Protein AF-A0AAV4H9X8-F1 (afdb_monomer_lite)

Foldseek 3Di:
DAWAWDKDQDAQVVVVVVLVCLCQDVVNCVVFLVSVVSVVCVVVVHADAFDFDFPDWDDADDPPPDPDGVRLVVSLVCPVVDPPYSHDPCSNVDDRPSVVVVDDDDDPDDDDDDDDDDDDDDDDDHDYPDDDPPDDDDPDGTMGTTTD

Structure (mmCIF, N/CA/C/O backbone):
data_AF-A0AAV4H9X8-F1
#
_entry.id   AF-A0AAV4H9X8-F1
#
loop_
_atom_site.group_PDB
_atom_site.id
_atom_site.type_symbol
_atom_site.label_atom_id
_atom_site.label_alt_id
_atom_site.label_comp_id
_atom_site.label_asym_id
_atom_site.label_entity_id
_atom_site.label_seq_id
_atom_site.pdbx_PDB_ins_code
_atom_site.Cartn_x
_atom_site.Cartn_y
_atom_site.Cartn_z
_atom_site.occupancy
_atom_site.B_iso_or_equiv
_atom_site.auth_seq_id
_atom_site.auth_comp_id
_atom_site.auth_asym_id
_atom_site.auth_atom_id
_atom_site.pdbx_PDB_model_num
ATOM 1 N N . MET A 1 1 ? 3.109 -0.693 18.576 1.00 66.62 1 MET A N 1
ATOM 2 C CA . MET A 1 1 ? 2.887 0.143 17.383 1.00 66.62 1 MET A CA 1
ATOM 3 C C . MET A 1 1 ? 2.746 -0.819 16.233 1.00 66.62 1 MET A C 1
ATOM 5 O O . MET A 1 1 ? 3.660 -1.609 16.026 1.00 66.62 1 MET A O 1
ATOM 9 N N . ASP A 1 2 ? 1.575 -0.838 15.610 1.00 83.06 2 ASP A N 1
ATOM 10 C CA . ASP A 1 2 ? 1.295 -1.717 14.479 1.00 83.06 2 ASP A CA 1
ATOM 11 C C . ASP A 1 2 ? 1.738 -1.004 13.198 1.00 83.06 2 ASP A C 1
ATOM 13 O O . ASP A 1 2 ? 1.592 0.204 13.086 1.00 83.06 2 ASP A O 1
ATOM 17 N N . THR A 1 3 ? 2.334 -1.716 12.243 1.00 90.00 3 THR A N 1
ATOM 18 C CA . THR A 1 3 ? 2.813 -1.105 10.992 1.00 90.00 3 THR A CA 1
ATOM 19 C C . THR A 1 3 ? 2.237 -1.828 9.785 1.00 90.00 3 THR A C 1
ATOM 21 O O . THR A 1 3 ? 2.282 -3.054 9.708 1.00 90.00 3 THR A O 1
ATOM 24 N N . TYR A 1 4 ? 1.745 -1.089 8.795 1.00 93.12 4 TYR A N 1
ATOM 25 C CA . TYR A 1 4 ? 1.336 -1.649 7.509 1.00 93.12 4 TYR A CA 1
ATOM 26 C C . TYR A 1 4 ? 2.287 -1.222 6.395 1.00 93.12 4 TYR A C 1
ATOM 28 O O . TYR A 1 4 ? 2.505 -0.038 6.181 1.00 93.12 4 TYR A O 1
ATOM 36 N N . ILE A 1 5 ? 2.793 -2.190 5.640 1.00 91.94 5 ILE A N 1
ATOM 37 C CA . ILE A 1 5 ? 3.694 -2.00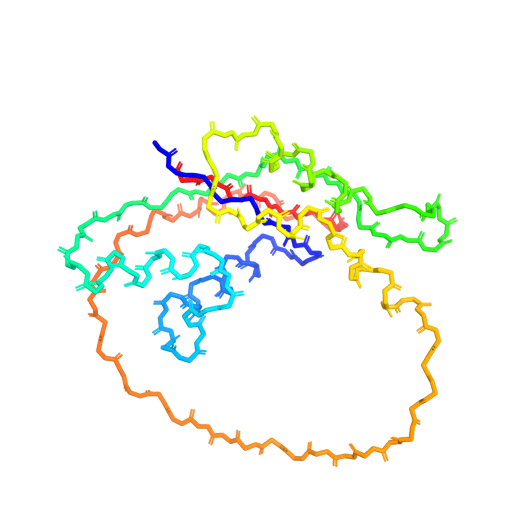1 4.509 1.00 91.94 5 ILE A CA 1
ATOM 38 C C . ILE A 1 5 ? 2.922 -2.370 3.239 1.00 91.94 5 ILE A C 1
ATOM 40 O O . ILE A 1 5 ? 2.582 -3.526 3.031 1.00 91.94 5 ILE A O 1
ATOM 44 N N . GLY A 1 6 ? 2.622 -1.412 2.370 1.00 90.56 6 GLY A N 1
ATOM 45 C CA . GLY A 1 6 ? 2.045 -1.691 1.056 1.00 90.56 6 GLY A CA 1
ATOM 46 C C . GLY A 1 6 ? 2.714 -0.883 -0.038 1.00 90.56 6 GLY A C 1
ATOM 47 O O . GLY A 1 6 ? 3.045 0.275 0.179 1.00 90.56 6 GLY A O 1
ATOM 48 N N . ILE A 1 7 ? 2.869 -1.476 -1.217 1.00 92.00 7 ILE A N 1
ATOM 49 C CA . ILE A 1 7 ? 3.427 -0.807 -2.400 1.00 92.00 7 ILE A CA 1
ATOM 50 C C . ILE A 1 7 ? 2.377 -0.162 -3.298 1.00 92.00 7 ILE A C 1
ATOM 52 O O . ILE A 1 7 ? 1.179 -0.446 -3.254 1.00 92.00 7 ILE A O 1
ATOM 56 N N . THR A 1 8 ? 2.869 0.678 -4.200 1.00 90.31 8 THR A N 1
ATOM 57 C CA . THR A 1 8 ? 2.103 1.222 -5.317 1.00 90.31 8 THR A CA 1
ATOM 58 C C . THR A 1 8 ? 3.011 1.369 -6.537 1.00 90.31 8 THR A C 1
ATOM 60 O O . THR A 1 8 ? 4.191 1.649 -6.390 1.00 90.31 8 THR A O 1
ATOM 63 N N . GLU A 1 9 ? 2.492 1.134 -7.745 1.00 87.50 9 GLU A N 1
ATOM 64 C CA . GLU A 1 9 ? 3.153 1.517 -9.007 1.00 87.50 9 GLU A CA 1
ATOM 65 C C . GLU A 1 9 ? 2.672 2.903 -9.499 1.00 87.50 9 GLU A C 1
ATOM 67 O O . GLU A 1 9 ? 3.270 3.467 -10.412 1.00 87.50 9 GLU A O 1
ATOM 72 N N . ASN A 1 10 ? 1.642 3.477 -8.860 1.00 86.44 10 ASN A N 1
ATOM 73 C CA . ASN A 1 10 ? 1.098 4.827 -9.095 1.00 86.44 10 ASN A CA 1
ATOM 74 C C . ASN A 1 10 ? 1.509 5.802 -7.993 1.00 86.44 10 ASN A C 1
ATOM 76 O O . ASN A 1 10 ? 1.903 5.338 -6.921 1.00 86.44 10 ASN A O 1
ATOM 80 N N . THR A 1 11 ? 1.316 7.117 -8.199 1.00 87.81 11 THR A N 1
ATOM 81 C CA . THR A 1 11 ? 1.757 8.188 -7.272 1.00 87.81 11 THR A CA 1
ATOM 82 C C . THR A 1 11 ? 1.369 7.908 -5.825 1.00 87.81 11 THR A C 1
ATOM 84 O O . THR A 1 11 ? 0.315 7.324 -5.560 1.00 87.81 11 THR A O 1
ATOM 87 N N . PHE A 1 12 ? 2.198 8.340 -4.868 1.00 86.94 12 PHE A N 1
ATOM 88 C CA . PHE A 1 12 ? 1.835 8.244 -3.450 1.00 86.94 12 PHE A CA 1
ATOM 89 C C . PHE A 1 12 ? 0.462 8.862 -3.192 1.00 86.94 12 PHE A C 1
ATOM 91 O O . PHE A 1 12 ? -0.383 8.221 -2.581 1.00 86.94 12 PHE A O 1
ATOM 98 N N . LYS A 1 13 ? 0.206 10.038 -3.778 1.00 90.19 13 LYS A N 1
ATOM 99 C CA . LYS A 1 13 ? -1.094 10.715 -3.766 1.00 90.19 13 LYS A CA 1
ATOM 100 C C . LYS A 1 13 ? -2.235 9.805 -4.229 1.00 90.19 13 LYS A C 1
ATOM 102 O O . LYS A 1 13 ? -3.268 9.726 -3.572 1.00 90.19 13 LYS A O 1
ATOM 107 N N . THR A 1 14 ? -2.038 9.050 -5.312 1.00 89.12 14 THR A N 1
ATOM 108 C CA . THR A 1 14 ? -3.031 8.074 -5.792 1.00 89.12 14 THR A CA 1
ATOM 109 C C . THR A 1 14 ? -3.278 6.972 -4.763 1.00 89.12 14 THR A C 1
ATOM 111 O O . THR A 1 14 ? -4.430 6.662 -4.462 1.00 89.12 14 THR A O 1
ATOM 114 N N . ARG A 1 15 ? -2.218 6.385 -4.195 1.00 92.38 15 ARG A N 1
ATOM 115 C CA . ARG A 1 15 ? -2.347 5.316 -3.191 1.00 92.38 15 ARG A CA 1
ATOM 116 C C . ARG A 1 15 ? -2.986 5.814 -1.895 1.00 92.38 15 ARG A C 1
ATOM 118 O O . ARG A 1 15 ? -3.835 5.127 -1.334 1.00 92.38 15 ARG A O 1
ATOM 125 N N . PHE A 1 16 ? -2.614 7.009 -1.455 1.00 91.56 16 PHE A N 1
ATOM 126 C CA . PHE A 1 16 ? -3.210 7.690 -0.314 1.00 91.56 16 PHE A CA 1
ATOM 127 C C . PHE A 1 16 ? -4.713 7.886 -0.534 1.00 91.56 16 PHE A C 1
ATOM 129 O O . PHE A 1 16 ? -5.512 7.423 0.273 1.00 91.56 16 PHE A O 1
ATOM 136 N N . ASN A 1 17 ? -5.119 8.440 -1.681 1.00 92.06 17 ASN A N 1
ATOM 137 C CA . ASN A 1 17 ? -6.534 8.616 -2.023 1.00 92.06 17 ASN A CA 1
ATOM 138 C C . ASN A 1 17 ? -7.303 7.284 -2.056 1.00 92.06 17 ASN A C 1
ATOM 140 O O . ASN A 1 17 ? -8.452 7.217 -1.619 1.00 92.06 17 ASN A O 1
ATOM 144 N N . GLN A 1 18 ? -6.676 6.204 -2.534 1.00 92.44 18 GLN A N 1
ATOM 145 C CA . GLN A 1 18 ? -7.267 4.862 -2.496 1.00 92.44 18 GLN A CA 1
ATOM 146 C C . GLN A 1 18 ? -7.488 4.367 -1.061 1.00 92.44 18 GLN A C 1
ATOM 148 O O . GLN A 1 18 ? -8.549 3.810 -0.780 1.00 92.44 18 GLN A O 1
ATOM 153 N N . HIS A 1 19 ? -6.529 4.591 -0.158 1.00 93.69 19 HIS A N 1
ATOM 154 C CA . HIS A 1 19 ? -6.695 4.276 1.261 1.00 93.69 19 HIS A CA 1
ATOM 155 C C . HIS A 1 19 ? -7.774 5.142 1.917 1.00 93.69 19 HIS A C 1
ATOM 157 O O . HIS A 1 19 ? -8.651 4.614 2.589 1.00 93.69 19 HIS A O 1
ATOM 163 N N . MET A 1 20 ? -7.798 6.448 1.652 1.00 94.00 20 MET A N 1
ATOM 164 C CA . MET A 1 20 ? -8.858 7.325 2.163 1.00 94.00 20 MET A CA 1
ATOM 165 C C . MET A 1 20 ? -10.241 6.867 1.693 1.00 94.00 20 MET A C 1
ATOM 167 O O . MET A 1 20 ? -11.184 6.806 2.481 1.00 94.00 20 MET A O 1
ATOM 171 N N . SER A 1 21 ? -10.360 6.462 0.425 1.00 94.12 21 SER A N 1
ATOM 172 C CA . SER A 1 21 ? -11.584 5.856 -0.101 1.00 94.12 21 SER A CA 1
ATOM 173 C C . SER A 1 21 ? -11.944 4.561 0.632 1.00 94.12 21 SER A C 1
ATOM 175 O O . SER A 1 21 ? -13.114 4.371 0.958 1.00 94.12 21 SER A O 1
ATOM 177 N N . SER A 1 22 ? -10.984 3.674 0.920 1.00 93.44 22 SER A N 1
ATOM 178 C CA . SER A 1 22 ? -11.276 2.418 1.625 1.00 93.44 22 SER A CA 1
ATOM 179 C C . SER A 1 22 ? -11.624 2.609 3.100 1.00 93.44 22 SER A C 1
ATOM 181 O O . SER A 1 22 ? -12.355 1.794 3.662 1.00 93.44 22 SER A O 1
ATOM 183 N N . PHE A 1 23 ? -11.172 3.701 3.716 1.00 93.19 23 PHE A N 1
ATOM 184 C CA . PHE A 1 23 ? -11.542 4.063 5.082 1.00 93.19 23 PHE A CA 1
ATOM 185 C C . PHE A 1 23 ? -12.945 4.666 5.179 1.00 93.19 23 PHE A C 1
ATOM 187 O O . PHE A 1 23 ? -13.550 4.591 6.245 1.00 93.19 23 PHE A O 1
ATOM 194 N N . ARG A 1 24 ? -13.471 5.253 4.096 1.00 92.69 24 ARG A N 1
ATOM 195 C CA . ARG A 1 24 ? -14.819 5.851 4.051 1.00 92.69 24 ARG A CA 1
ATOM 196 C C . ARG A 1 24 ? -15.882 4.879 3.545 1.00 92.69 24 ARG A C 1
ATOM 198 O O . ARG A 1 24 ? -16.972 4.819 4.095 1.00 92.69 24 ARG A O 1
ATOM 205 N N . LEU A 1 25 ? -15.574 4.097 2.508 1.00 94.50 25 LEU A N 1
ATOM 206 C CA . LEU A 1 25 ? -16.559 3.263 1.815 1.00 94.50 25 LEU A CA 1
ATOM 207 C C . LEU A 1 25 ? -16.677 1.866 2.454 1.00 94.50 25 LEU A C 1
ATOM 209 O O . LEU A 1 25 ? -15.724 1.086 2.361 1.00 94.50 25 LEU A O 1
ATOM 213 N N . PRO A 1 26 ? -17.845 1.480 3.012 1.00 93.38 26 PRO A N 1
ATOM 214 C CA . PRO A 1 26 ? -17.997 0.206 3.724 1.00 93.38 26 PRO A CA 1
ATOM 215 C C . PRO A 1 26 ? -17.688 -1.033 2.874 1.00 93.38 26 PRO A C 1
ATOM 217 O O . PRO A 1 26 ? -17.083 -1.988 3.358 1.00 93.38 26 PRO A O 1
ATOM 220 N N . HIS A 1 27 ? -18.040 -1.020 1.583 1.00 94.88 27 HIS A N 1
ATOM 221 C CA . HIS A 1 27 ? -17.781 -2.145 0.674 1.00 94.88 27 HIS A CA 1
ATOM 222 C C . HIS A 1 27 ? -16.284 -2.360 0.378 1.00 94.88 27 HIS A C 1
ATOM 224 O O . HIS A 1 27 ? -15.905 -3.411 -0.131 1.00 94.88 27 HIS A O 1
ATOM 230 N N . LYS A 1 28 ? -15.422 -1.386 0.706 1.00 93.38 28 LYS A N 1
ATOM 231 C CA . LYS A 1 28 ? -13.961 -1.470 0.552 1.00 93.38 28 LYS A CA 1
ATOM 232 C C . LYS A 1 28 ? -13.234 -1.781 1.860 1.00 93.38 28 LYS A C 1
ATOM 234 O O . LYS A 1 28 ? -12.004 -1.790 1.869 1.00 93.38 28 LYS A O 1
ATOM 239 N N . LYS A 1 29 ? -13.951 -2.063 2.956 1.00 93.00 29 LYS A N 1
ATOM 240 C CA . LYS A 1 29 ? -13.341 -2.265 4.281 1.00 93.00 29 LYS A CA 1
ATOM 241 C C . LYS A 1 29 ? -12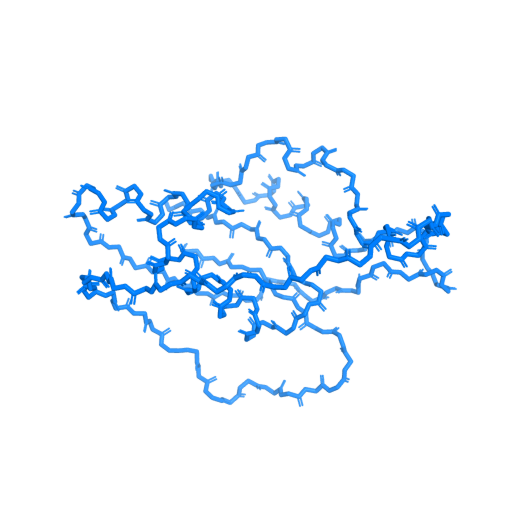.267 -3.352 4.318 1.00 93.00 29 LYS A C 1
ATOM 243 O O . LYS A 1 29 ? -11.290 -3.222 5.044 1.00 93.00 29 LYS A O 1
ATOM 248 N N . SER A 1 30 ? -12.412 -4.397 3.506 1.00 92.56 30 SER A N 1
ATOM 249 C CA . SER A 1 30 ? -11.490 -5.536 3.426 1.00 92.56 30 SER A CA 1
ATOM 250 C C . SER A 1 30 ? -10.494 -5.446 2.262 1.00 92.56 30 SER A C 1
ATOM 252 O O . SER A 1 30 ? -9.871 -6.447 1.913 1.00 92.56 30 SER A O 1
ATOM 254 N N . ALA A 1 31 ? -10.336 -4.269 1.642 1.00 91.81 31 ALA A N 1
ATOM 255 C CA . ALA A 1 31 ? -9.436 -4.090 0.503 1.00 91.81 31 ALA A CA 1
ATOM 256 C C . ALA A 1 31 ? -7.958 -4.309 0.871 1.00 91.81 31 ALA A C 1
ATOM 258 O O . ALA A 1 31 ? -7.201 -4.857 0.071 1.00 91.81 31 ALA A O 1
ATOM 259 N N . THR A 1 32 ? -7.542 -3.891 2.069 1.00 92.50 32 THR A N 1
ATOM 260 C CA . THR A 1 32 ? -6.201 -4.137 2.613 1.00 92.50 32 THR A CA 1
ATOM 261 C C . THR A 1 32 ? -6.278 -4.493 4.096 1.00 92.50 32 THR A C 1
ATOM 263 O O . THR A 1 32 ? -7.280 -4.226 4.760 1.00 92.50 32 THR A O 1
ATOM 266 N N . ALA A 1 33 ? -5.200 -5.059 4.647 1.00 93.06 33 ALA A N 1
ATOM 267 C CA . ALA A 1 33 ? -5.114 -5.292 6.088 1.00 93.06 33 ALA A CA 1
ATOM 268 C C . ALA A 1 33 ? -5.216 -3.983 6.895 1.00 93.06 33 ALA A C 1
ATOM 270 O O . ALA A 1 33 ? -5.862 -3.953 7.939 1.00 93.06 33 ALA A O 1
ATOM 271 N N . LEU A 1 34 ? -4.660 -2.884 6.365 1.00 93.44 34 LEU A N 1
ATOM 272 C CA . LEU A 1 34 ? -4.802 -1.551 6.952 1.00 93.44 34 LEU A CA 1
ATOM 273 C C . LEU A 1 34 ? -6.262 -1.088 7.003 1.00 93.44 34 LEU A C 1
ATOM 275 O O . LEU A 1 34 ? -6.720 -0.655 8.052 1.00 93.44 34 LEU A O 1
ATOM 279 N N . SER A 1 35 ? -7.018 -1.195 5.901 1.00 93.81 35 SER A N 1
ATOM 280 C CA . SER A 1 35 ? -8.428 -0.784 5.923 1.00 93.81 35 SER A CA 1
ATOM 281 C C . SER A 1 35 ? -9.234 -1.636 6.896 1.00 93.81 35 SER A C 1
ATOM 283 O O . SER A 1 35 ? -10.051 -1.103 7.639 1.00 93.81 35 SER A O 1
ATOM 285 N N . GLU A 1 36 ? -8.957 -2.938 6.956 1.00 94.56 36 GLU A N 1
ATOM 286 C CA . GLU A 1 36 ? -9.620 -3.833 7.901 1.00 94.56 36 GLU A CA 1
ATOM 287 C C . GLU A 1 36 ? -9.332 -3.427 9.356 1.00 94.56 36 GLU A C 1
ATOM 289 O O . GLU A 1 36 ? -10.245 -3.411 10.181 1.00 94.56 36 GLU A O 1
ATOM 294 N N . HIS A 1 37 ? -8.086 -3.055 9.666 1.00 92.94 37 HIS A N 1
ATOM 295 C CA . HIS A 1 37 ? -7.698 -2.548 10.981 1.00 92.94 37 HIS A CA 1
ATOM 296 C C . HIS A 1 37 ? -8.416 -1.235 11.320 1.00 92.94 37 HIS A C 1
ATOM 298 O O . HIS A 1 37 ? -9.035 -1.137 12.377 1.00 92.94 37 HIS A O 1
ATOM 304 N N . VAL A 1 38 ? -8.418 -0.262 10.405 1.00 92.25 38 VAL A N 1
ATOM 305 C CA . VAL A 1 38 ? -9.093 1.035 10.590 1.00 92.25 38 VAL A CA 1
ATOM 306 C C . VAL A 1 38 ? -10.583 0.860 10.877 1.00 92.25 38 VAL A C 1
ATOM 308 O O . VAL A 1 38 ? -11.107 1.455 11.815 1.00 92.25 38 VAL A O 1
ATOM 311 N N . TRP A 1 39 ? -11.275 0.009 10.117 1.00 94.62 39 TRP A N 1
ATOM 312 C CA . TRP A 1 39 ? -12.691 -0.272 10.365 1.00 94.62 39 TRP A CA 1
ATOM 313 C C . TRP A 1 39 ? -12.920 -0.949 11.720 1.00 94.62 39 TRP A C 1
ATOM 315 O O . TRP A 1 39 ? -13.833 -0.549 12.433 1.00 94.62 39 TRP A O 1
ATOM 325 N N . LYS A 1 40 ? -12.056 -1.885 12.140 1.00 93.50 40 LYS A N 1
ATOM 326 C CA . LYS A 1 40 ? -12.132 -2.469 13.492 1.00 93.50 40 LYS A CA 1
ATOM 327 C C . LYS A 1 40 ? -11.984 -1.409 14.585 1.00 93.50 40 LYS A C 1
ATOM 329 O O . LYS A 1 40 ? -12.701 -1.470 15.579 1.00 93.50 40 LYS A O 1
ATOM 334 N N . GLN A 1 41 ? -11.080 -0.441 14.425 1.00 91.56 41 GLN A N 1
ATOM 335 C CA . GLN A 1 41 ? -10.928 0.637 15.410 1.00 91.56 41 GLN A CA 1
ATOM 336 C C . GLN A 1 41 ? -12.156 1.553 15.456 1.00 91.56 41 GLN A C 1
ATOM 338 O O . GLN A 1 41 ? -12.625 1.882 16.547 1.00 91.56 41 GLN A O 1
ATOM 343 N N . LYS A 1 42 ? -12.733 1.880 14.290 1.00 90.19 42 LYS A N 1
ATOM 344 C CA . LYS A 1 42 ? -13.998 2.625 14.189 1.00 90.19 42 LYS A CA 1
ATOM 345 C C . LYS A 1 42 ? -15.154 1.899 14.873 1.00 90.19 42 LYS A C 1
ATOM 347 O O . LYS A 1 42 ? -15.859 2.504 15.676 1.00 90.19 42 LYS A O 1
ATOM 352 N N . ASP A 1 43 ? -15.314 0.606 14.601 1.00 92.88 43 ASP A N 1
ATOM 353 C CA . ASP A 1 43 ? -16.366 -0.227 15.195 1.00 92.88 43 ASP A CA 1
ATOM 354 C C . ASP A 1 43 ? -16.226 -0.286 16.726 1.00 92.88 43 ASP A C 1
ATOM 356 O O . ASP A 1 43 ? -17.215 -0.245 17.458 1.00 92.88 43 ASP A O 1
ATOM 360 N N . ASN A 1 44 ? -14.985 -0.294 17.218 1.00 92.56 44 ASN A N 1
ATOM 361 C CA . ASN A 1 44 ? -14.662 -0.263 18.643 1.00 92.56 44 ASN A CA 1
ATOM 362 C C . ASN A 1 44 ? -14.741 1.138 19.277 1.00 92.56 44 ASN A C 1
ATOM 364 O O . ASN A 1 44 ? -14.471 1.257 20.474 1.00 92.56 44 ASN A O 1
ATOM 368 N N . LYS A 1 45 ? -15.089 2.182 18.509 1.00 90.75 45 LYS A N 1
ATOM 369 C CA . LYS A 1 45 ? -15.143 3.590 18.945 1.00 90.75 45 LYS A CA 1
ATOM 370 C C . LYS A 1 45 ? -13.857 4.051 19.638 1.00 90.75 45 LYS A C 1
ATOM 372 O O . LYS A 1 45 ? -13.905 4.739 20.654 1.00 90.75 45 LYS A O 1
ATOM 377 N N . ARG A 1 46 ? -12.711 3.609 19.120 1.00 83.56 46 ARG A N 1
ATOM 378 C CA . ARG A 1 46 ? -11.399 4.027 19.614 1.00 83.56 46 ARG A CA 1
ATOM 379 C C . ARG A 1 46 ? -10.849 5.115 18.720 1.00 83.56 46 ARG A C 1
ATOM 381 O O . ARG A 1 46 ? -10.900 4.987 17.498 1.00 83.56 46 ARG A O 1
ATOM 388 N N . ASP A 1 47 ? -10.263 6.121 19.343 1.00 83.75 47 ASP A N 1
ATOM 389 C CA . ASP A 1 47 ? -9.473 7.107 18.628 1.00 83.75 47 ASP A CA 1
ATOM 390 C C . ASP A 1 47 ? -8.163 6.464 18.168 1.00 83.75 47 ASP A C 1
ATOM 392 O O . ASP A 1 47 ? -7.541 5.671 18.884 1.00 83.75 47 ASP A O 1
ATOM 396 N N . PHE A 1 48 ? -7.752 6.785 16.948 1.00 83.75 48 PHE A N 1
ATOM 397 C CA . PHE A 1 48 ? -6.500 6.325 16.367 1.00 83.75 48 PHE A CA 1
ATOM 398 C C . PHE A 1 48 ? -5.918 7.424 15.484 1.00 83.75 48 PHE A C 1
ATOM 400 O O . PHE A 1 48 ? -6.645 8.243 14.922 1.00 83.75 48 PHE A O 1
ATOM 407 N N . LYS A 1 49 ? -4.593 7.415 15.349 1.00 86.94 49 LYS A N 1
ATOM 408 C CA . LYS A 1 49 ? -3.848 8.328 14.487 1.00 86.94 49 LYS A CA 1
ATOM 409 C C . LYS A 1 49 ? -3.081 7.510 13.461 1.00 86.94 49 LYS A C 1
ATOM 411 O O . LYS A 1 49 ? -2.439 6.530 13.823 1.00 86.94 49 LYS A O 1
ATOM 416 N N . ILE A 1 50 ? -3.142 7.940 12.204 1.00 87.69 50 ILE A N 1
ATOM 417 C CA . ILE A 1 50 ? -2.424 7.319 11.090 1.00 87.69 50 ILE A CA 1
ATOM 418 C C . ILE A 1 50 ? -1.368 8.304 10.604 1.00 87.69 50 ILE A C 1
ATOM 420 O O . ILE A 1 50 ? -1.710 9.424 10.220 1.00 87.69 50 ILE A O 1
ATOM 424 N N . SER A 1 51 ? -0.103 7.890 10.603 1.00 87.81 51 SER A N 1
ATOM 425 C CA . SER A 1 51 ? 0.972 8.621 9.933 1.00 87.81 51 SER A CA 1
ATOM 426 C C . SER A 1 51 ? 1.231 8.026 8.539 1.00 87.81 51 SER A C 1
ATOM 428 O O . SER A 1 51 ? 0.648 7.011 8.162 1.00 87.81 51 SER A O 1
ATOM 430 N N . TRP A 1 52 ? 2.012 8.699 7.695 1.00 86.56 52 TRP A N 1
ATOM 431 C CA . TRP A 1 52 ? 2.405 8.161 6.390 1.00 86.56 52 TRP A CA 1
ATOM 432 C C . TRP A 1 52 ? 3.871 8.498 6.141 1.00 86.56 52 TRP A C 1
ATOM 434 O O . TRP A 1 52 ? 4.287 9.638 6.322 1.00 86.56 52 TRP A O 1
ATOM 444 N N . GLU A 1 53 ? 4.652 7.523 5.685 1.00 88.56 53 GLU A N 1
ATOM 445 C CA . GLU A 1 53 ? 6.067 7.704 5.348 1.0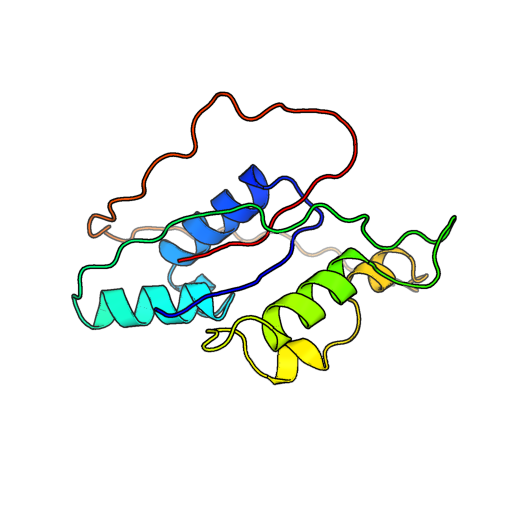0 88.56 53 GLU A CA 1
ATOM 446 C C . GLU A 1 53 ? 6.344 7.110 3.963 1.00 88.56 53 GLU A C 1
ATOM 448 O O . GLU A 1 53 ? 5.572 6.306 3.447 1.00 88.56 53 GLU A O 1
ATOM 453 N N . ILE A 1 54 ? 7.452 7.509 3.343 1.00 89.44 54 ILE A N 1
ATOM 454 C CA . ILE A 1 54 ? 8.006 6.862 2.155 1.00 89.44 54 ILE A CA 1
ATOM 455 C C . ILE A 1 54 ? 9.284 6.141 2.582 1.00 89.44 54 ILE A C 1
ATOM 457 O O . ILE A 1 54 ? 10.309 6.785 2.777 1.00 89.44 54 ILE A O 1
ATOM 461 N N . ILE A 1 55 ? 9.232 4.814 2.712 1.00 88.69 55 ILE A N 1
ATOM 462 C CA . ILE A 1 55 ? 10.378 4.030 3.209 1.00 88.69 55 ILE A CA 1
ATOM 463 C C . ILE A 1 55 ? 11.466 3.844 2.138 1.00 88.69 55 ILE A C 1
ATOM 465 O O . ILE A 1 55 ? 12.648 4.027 2.411 1.00 88.69 55 ILE A O 1
ATOM 469 N N . GLU A 1 56 ? 11.087 3.476 0.913 1.00 89.12 56 GLU A N 1
ATOM 470 C CA . GLU A 1 56 ? 12.023 3.255 -0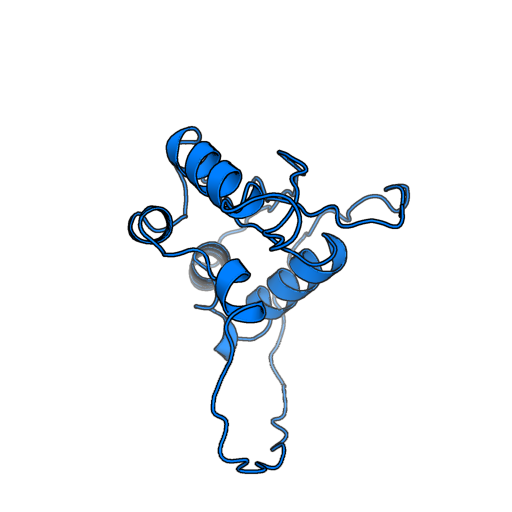.194 1.00 89.12 56 GLU A CA 1
ATOM 471 C C . GLU A 1 56 ? 11.366 3.654 -1.519 1.00 89.12 56 GLU A C 1
ATOM 473 O O . GLU A 1 56 ? 10.153 3.521 -1.694 1.00 89.12 56 GLU A O 1
ATOM 478 N N . LYS A 1 57 ? 12.179 4.119 -2.472 1.00 88.44 57 LYS A N 1
ATOM 479 C CA . LYS A 1 57 ? 11.783 4.304 -3.870 1.00 88.44 57 LYS A CA 1
ATOM 480 C C . LYS A 1 57 ? 12.480 3.253 -4.721 1.00 88.44 57 LYS A C 1
ATOM 482 O O . LYS A 1 57 ? 13.705 3.248 -4.818 1.00 88.44 57 LYS A O 1
ATOM 487 N N . SER A 1 58 ? 11.704 2.400 -5.381 1.00 86.56 58 SER A N 1
ATOM 488 C CA . SER A 1 58 ? 12.245 1.355 -6.245 1.00 86.56 58 SER A CA 1
ATOM 489 C C . SER A 1 58 ? 11.461 1.218 -7.547 1.00 86.56 58 SER A C 1
ATOM 491 O O . SER A 1 58 ? 10.282 1.556 -7.652 1.00 86.56 58 SER A O 1
ATOM 493 N N . ALA A 1 59 ? 12.150 0.740 -8.583 1.00 85.38 59 ALA A N 1
ATOM 494 C CA . ALA A 1 59 ? 11.544 0.546 -9.890 1.00 85.38 59 ALA A CA 1
ATOM 495 C C . ALA A 1 59 ? 10.572 -0.646 -9.878 1.00 85.38 59 ALA A C 1
ATOM 497 O O . ALA A 1 59 ? 10.889 -1.738 -9.382 1.00 85.38 59 ALA A O 1
ATOM 498 N N . ALA A 1 60 ? 9.409 -0.450 -10.499 1.00 84.50 60 ALA A N 1
ATOM 499 C CA . ALA A 1 60 ? 8.484 -1.530 -10.808 1.00 84.50 60 ALA A CA 1
ATOM 500 C C . ALA A 1 60 ? 9.097 -2.516 -11.823 1.00 84.50 60 ALA A C 1
ATOM 502 O O . ALA A 1 60 ? 10.178 -2.310 -12.379 1.00 84.50 60 ALA A O 1
ATOM 503 N N . TYR A 1 61 ? 8.407 -3.633 -12.055 1.00 85.62 61 TYR A N 1
ATOM 504 C CA . TYR A 1 61 ? 8.857 -4.621 -13.035 1.00 85.62 61 TYR A CA 1
ATOM 505 C C . TYR A 1 61 ? 8.904 -4.012 -14.446 1.00 85.62 61 TYR A C 1
ATOM 507 O O . TYR A 1 61 ? 7.977 -3.302 -14.838 1.00 85.62 61 TYR A O 1
ATOM 515 N N . SER A 1 62 ? 9.952 -4.336 -15.210 1.00 82.38 62 SER A N 1
ATOM 516 C CA . SER A 1 62 ? 10.133 -3.929 -16.607 1.00 82.38 62 SER A CA 1
ATOM 517 C C . SER A 1 62 ? 10.757 -5.064 -17.413 1.00 82.38 62 SER A C 1
ATOM 519 O O . SER A 1 62 ? 11.798 -5.599 -17.037 1.00 82.38 62 SER A O 1
ATOM 521 N N . THR A 1 63 ? 10.167 -5.384 -18.566 1.00 80.44 63 THR A N 1
ATOM 522 C CA . THR A 1 63 ? 10.672 -6.425 -19.478 1.00 80.44 63 THR A CA 1
ATOM 523 C C . THR A 1 63 ? 12.012 -6.077 -20.120 1.00 80.44 63 THR A C 1
ATOM 525 O O . THR A 1 63 ? 12.731 -6.982 -20.533 1.00 80.44 63 THR A O 1
ATOM 528 N N . LYS A 1 64 ? 12.361 -4.785 -20.196 1.00 72.69 64 LYS A N 1
ATOM 529 C CA . LYS A 1 64 ? 13.564 -4.303 -20.892 1.00 72.69 64 LYS A CA 1
ATOM 530 C C . LYS A 1 64 ? 14.848 -4.553 -20.107 1.00 72.69 64 LYS A C 1
ATOM 532 O O . LYS A 1 64 ? 15.884 -4.825 -20.697 1.00 72.69 64 LYS A O 1
ATOM 537 N N . THR A 1 65 ? 14.789 -4.420 -18.784 1.00 61.97 65 THR A N 1
ATOM 538 C CA . THR A 1 65 ? 15.995 -4.316 -17.950 1.00 61.97 65 THR A CA 1
ATOM 539 C C . THR A 1 65 ? 16.064 -5.343 -16.831 1.00 61.97 65 THR A C 1
ATOM 541 O O . THR A 1 65 ? 17.166 -5.660 -16.390 1.00 61.97 65 THR A O 1
ATOM 544 N N . LYS A 1 66 ? 14.936 -5.877 -16.334 1.00 63.00 66 LYS A N 1
ATOM 545 C CA . LYS A 1 66 ? 14.948 -6.737 -15.140 1.00 63.00 66 LYS A CA 1
ATOM 546 C C . LYS A 1 66 ? 13.872 -7.821 -15.186 1.00 63.00 66 LYS A C 1
ATOM 548 O O . LYS A 1 66 ? 12.682 -7.545 -15.136 1.00 63.00 66 LYS A O 1
ATOM 553 N N . LYS A 1 67 ? 14.291 -9.089 -15.095 1.00 74.94 67 LYS A N 1
ATOM 554 C CA . LYS A 1 67 ? 13.387 -10.237 -14.853 1.00 74.94 67 LYS A CA 1
ATOM 555 C C . LYS A 1 67 ? 12.814 -10.279 -13.421 1.00 74.94 67 LYS A C 1
ATOM 557 O O . LYS A 1 67 ? 12.151 -11.246 -13.062 1.00 74.94 67 LYS A O 1
ATOM 562 N N . LYS A 1 68 ? 13.072 -9.263 -12.589 1.00 84.19 68 LYS A N 1
ATOM 563 C CA . LYS A 1 68 ? 12.665 -9.180 -11.178 1.00 84.19 68 LYS A CA 1
ATOM 564 C C . LYS A 1 68 ? 11.981 -7.840 -10.907 1.00 84.19 68 LYS A C 1
ATOM 566 O O . LYS A 1 68 ? 12.339 -6.829 -11.504 1.00 84.19 68 LYS A O 1
ATOM 571 N N . CYS A 1 69 ? 11.000 -7.841 -10.008 1.00 89.81 69 CYS A N 1
ATOM 572 C CA . CYS A 1 69 ? 10.298 -6.634 -9.578 1.00 89.81 69 CYS A CA 1
ATOM 573 C C . CYS A 1 69 ? 10.905 -6.130 -8.269 1.00 89.81 69 CYS A C 1
ATOM 575 O O . CYS A 1 69 ? 10.613 -6.697 -7.219 1.00 89.81 69 CYS A O 1
ATOM 577 N N . ASN A 1 70 ? 11.737 -5.088 -8.331 1.00 89.31 70 ASN A N 1
ATOM 578 C CA . ASN A 1 70 ? 12.358 -4.530 -7.127 1.00 89.31 70 ASN A CA 1
ATOM 579 C C . ASN A 1 70 ? 11.301 -3.967 -6.173 1.00 89.31 70 ASN A C 1
ATOM 581 O O . ASN A 1 70 ? 11.398 -4.221 -4.985 1.00 89.31 70 ASN A O 1
ATOM 585 N N . LEU A 1 71 ? 10.238 -3.350 -6.698 1.00 90.25 71 LEU A N 1
ATOM 586 C CA . LEU A 1 71 ? 9.102 -2.889 -5.896 1.00 90.25 71 LEU A CA 1
ATOM 587 C C . LEU A 1 71 ? 8.506 -3.989 -4.998 1.00 90.25 71 LEU A C 1
ATOM 589 O O . LEU A 1 71 ? 8.423 -3.819 -3.787 1.00 90.25 71 LEU A O 1
ATOM 593 N N . CYS A 1 72 ? 8.166 -5.153 -5.562 1.00 90.06 72 CYS A N 1
ATOM 594 C CA . CYS A 1 72 ? 7.657 -6.276 -4.764 1.00 90.06 72 CYS A CA 1
ATOM 595 C C . CYS A 1 72 ? 8.724 -6.909 -3.860 1.00 90.06 72 CYS A C 1
ATOM 597 O O . CYS A 1 72 ? 8.384 -7.481 -2.831 1.00 90.06 72 CYS A O 1
ATOM 599 N N . LEU A 1 73 ? 10.001 -6.887 -4.252 1.00 90.88 73 LEU A N 1
ATOM 600 C CA . LEU A 1 73 ? 11.074 -7.440 -3.422 1.00 90.88 73 LEU A CA 1
ATOM 601 C C . LEU A 1 73 ? 11.321 -6.569 -2.185 1.00 90.88 73 LEU A C 1
ATOM 603 O O . LEU A 1 73 ? 11.410 -7.115 -1.089 1.00 90.88 73 LEU A O 1
ATOM 607 N N . SER A 1 74 ? 11.358 -5.247 -2.356 1.00 91.38 74 SER A N 1
ATOM 608 C CA . SER A 1 74 ? 11.453 -4.274 -1.266 1.00 91.38 74 SER A CA 1
ATOM 609 C C . SER A 1 74 ? 10.273 -4.401 -0.306 1.00 91.38 74 SER A C 1
ATOM 611 O O . SER A 1 74 ? 10.478 -4.458 0.901 1.00 91.38 74 SER A O 1
ATOM 613 N N . GLU A 1 75 ? 9.042 -4.541 -0.816 1.00 91.19 75 GLU A N 1
ATOM 614 C CA . GLU A 1 75 ? 7.861 -4.779 0.029 1.00 91.19 75 GLU A CA 1
ATOM 615 C C . GLU A 1 75 ? 8.056 -5.979 0.954 1.00 91.19 75 GLU A C 1
ATOM 617 O O . GLU A 1 75 ? 7.924 -5.873 2.170 1.00 91.19 75 GLU A O 1
ATOM 622 N N . LYS A 1 76 ? 8.427 -7.123 0.371 1.00 91.44 76 LYS A N 1
ATOM 623 C CA . LYS A 1 76 ? 8.634 -8.367 1.114 1.00 91.44 76 LYS A CA 1
ATOM 624 C C . LYS A 1 76 ? 9.748 -8.226 2.141 1.00 91.44 76 LYS A C 1
ATOM 626 O O . LYS A 1 76 ? 9.606 -8.736 3.247 1.00 91.44 76 LYS A O 1
ATOM 631 N N . TYR A 1 77 ? 10.831 -7.543 1.779 1.00 92.38 77 TYR A N 1
ATOM 632 C CA . TYR A 1 77 ? 11.931 -7.251 2.689 1.00 92.38 77 TYR A CA 1
ATOM 633 C C . TYR A 1 77 ? 11.444 -6.446 3.904 1.00 92.38 77 TYR A C 1
ATOM 635 O O . TYR A 1 77 ? 11.628 -6.895 5.033 1.00 92.38 77 TYR A O 1
ATOM 643 N N . PHE A 1 78 ? 10.728 -5.337 3.695 1.00 91.56 78 PHE A N 1
ATOM 644 C CA . PHE A 1 78 ? 10.256 -4.500 4.803 1.00 91.56 78 PHE A CA 1
ATOM 645 C C . PHE A 1 78 ? 9.149 -5.143 5.638 1.00 91.56 78 PHE A C 1
ATOM 647 O O . PHE A 1 78 ? 9.140 -4.950 6.850 1.00 91.56 78 PHE A O 1
ATOM 654 N N . ILE A 1 79 ? 8.254 -5.938 5.040 1.00 90.81 79 ILE A N 1
ATOM 655 C CA . ILE A 1 79 ? 7.279 -6.741 5.801 1.00 90.81 79 ILE A CA 1
ATOM 656 C C . ILE A 1 79 ? 8.009 -7.732 6.724 1.00 90.81 79 ILE A C 1
ATOM 658 O O . ILE A 1 79 ? 7.581 -7.977 7.851 1.00 90.81 79 ILE A O 1
ATOM 662 N N . LEU A 1 80 ? 9.111 -8.332 6.257 1.00 90.69 80 LEU A N 1
ATOM 663 C CA . LEU A 1 80 ? 9.897 -9.279 7.052 1.00 90.69 80 LEU A CA 1
ATOM 664 C C . LEU A 1 80 ? 10.707 -8.595 8.159 1.00 90.69 80 LEU A C 1
ATOM 666 O O . LEU A 1 80 ? 10.810 -9.155 9.254 1.00 90.69 80 LEU A O 1
ATOM 670 N N . GLU A 1 81 ? 11.276 -7.427 7.862 1.00 90.44 81 GLU A N 1
ATOM 671 C CA . GLU A 1 81 ? 12.133 -6.646 8.756 1.00 90.44 81 GLU A CA 1
ATOM 672 C C . GLU A 1 81 ? 11.332 -5.931 9.856 1.00 90.44 81 GLU A C 1
ATOM 674 O O . GLU A 1 81 ? 11.698 -6.002 11.029 1.00 90.44 81 GLU A O 1
ATOM 679 N N . LYS A 1 82 ? 10.213 -5.277 9.512 1.00 81.56 82 LYS A N 1
ATOM 680 C CA . LYS A 1 82 ? 9.415 -4.478 10.454 1.00 81.56 82 LYS A CA 1
ATOM 681 C C . LYS A 1 82 ? 8.339 -5.321 11.128 1.00 81.56 82 LYS A C 1
ATOM 683 O O . LYS A 1 82 ? 7.230 -5.467 10.621 1.00 81.56 82 LYS A O 1
ATOM 688 N N . LYS A 1 83 ? 8.665 -5.865 12.303 1.00 80.81 83 LYS A N 1
ATOM 689 C CA . LYS A 1 83 ? 7.711 -6.569 13.174 1.00 80.81 83 LYS A CA 1
ATOM 690 C C . LYS A 1 83 ? 7.453 -5.772 14.458 1.00 80.81 83 LYS A C 1
ATOM 692 O O . LYS A 1 83 ? 8.424 -5.298 15.047 1.00 80.81 83 LYS A O 1
ATOM 697 N N . PRO A 1 84 ? 6.195 -5.688 14.938 1.00 81.56 84 PRO A N 1
ATOM 698 C CA . PRO A 1 84 ? 4.972 -6.301 14.391 1.00 81.56 84 PRO A CA 1
ATOM 699 C C . PRO A 1 84 ? 4.392 -5.551 13.173 1.00 81.56 84 PRO A C 1
ATOM 701 O O . PRO A 1 84 ? 4.514 -4.335 13.067 1.00 81.56 84 PRO A O 1
ATOM 704 N N . THR A 1 85 ? 3.739 -6.281 12.259 1.00 88.00 85 THR A N 1
ATOM 705 C CA . THR A 1 85 ? 3.098 -5.722 11.055 1.00 88.00 85 THR A CA 1
ATOM 706 C C . THR A 1 85 ? 1.659 -6.214 10.889 1.00 88.00 85 THR A C 1
ATOM 708 O O . THR A 1 85 ? 1.354 -7.360 11.217 1.00 88.00 85 THR A O 1
ATOM 711 N N . LEU A 1 86 ? 0.783 -5.347 10.368 1.00 92.12 86 LEU A N 1
ATOM 712 C CA . LEU A 1 86 ? -0.602 -5.659 10.002 1.00 92.12 86 LEU A CA 1
ATOM 713 C C . LEU A 1 86 ? -0.704 -6.532 8.744 1.00 92.12 86 LEU A C 1
ATOM 715 O O . LEU A 1 86 ? -1.756 -7.120 8.499 1.00 92.12 86 LEU A O 1
ATOM 719 N N . ASN A 1 87 ? 0.348 -6.603 7.924 1.00 92.19 87 ASN A N 1
ATOM 720 C CA . ASN A 1 87 ? 0.341 -7.392 6.696 1.00 92.19 87 ASN A CA 1
ATOM 721 C C . ASN A 1 87 ? 0.104 -8.877 6.971 1.00 92.19 87 ASN A C 1
ATOM 723 O O . ASN A 1 87 ? 0.652 -9.457 7.913 1.00 92.19 87 ASN A O 1
ATOM 727 N N . LYS A 1 88 ? -0.671 -9.524 6.097 1.00 87.88 88 LYS A N 1
ATOM 728 C CA . LYS A 1 88 ? -0.889 -10.970 6.170 1.00 87.88 88 LYS A CA 1
ATOM 729 C C . LYS A 1 88 ? 0.382 -11.700 5.746 1.00 87.88 88 LYS A C 1
ATOM 731 O O . LYS A 1 88 ? 1.064 -11.297 4.802 1.00 87.88 88 LYS A O 1
ATOM 736 N N . ARG A 1 89 ? 0.711 -12.809 6.412 1.00 83.88 89 ARG A N 1
ATOM 737 C CA . ARG A 1 89 ? 1.949 -13.562 6.134 1.00 83.88 89 ARG A CA 1
ATOM 738 C C . ARG A 1 89 ? 1.964 -14.129 4.712 1.00 83.88 89 ARG A C 1
ATOM 740 O O . ARG A 1 89 ? 3.023 -14.246 4.098 1.00 83.88 89 ARG A O 1
ATOM 747 N N . GLU A 1 90 ? 0.789 -14.436 4.177 1.00 85.81 90 GLU A N 1
ATOM 748 C CA . GLU A 1 90 ? 0.572 -14.927 2.819 1.00 85.81 90 GLU A CA 1
ATOM 749 C C . GLU A 1 90 ? 0.943 -13.882 1.753 1.00 85.81 90 GLU A C 1
ATOM 751 O O . GLU A 1 90 ? 1.324 -14.256 0.643 1.00 85.81 90 GLU A O 1
ATOM 756 N N . GLU A 1 91 ? 0.914 -12.582 2.079 1.00 81.50 91 GLU A N 1
ATOM 757 C CA . GLU A 1 91 ? 1.311 -11.509 1.152 1.00 81.50 91 GLU A CA 1
ATOM 758 C C . GLU A 1 91 ? 2.783 -11.647 0.738 1.00 81.50 91 GLU A C 1
ATOM 760 O O . GLU A 1 91 ? 3.135 -11.409 -0.419 1.00 81.50 91 GLU A O 1
ATOM 765 N N . ILE A 1 92 ? 3.637 -12.154 1.632 1.00 86.81 92 ILE A N 1
ATOM 766 C CA . ILE A 1 92 ? 5.060 -12.403 1.358 1.00 86.81 92 ILE A CA 1
ATOM 767 C C . ILE A 1 92 ? 5.231 -13.492 0.288 1.00 86.81 92 ILE A C 1
ATOM 769 O O . ILE A 1 92 ? 6.136 -13.430 -0.551 1.00 86.81 92 ILE A O 1
ATOM 773 N N . LEU A 1 93 ? 4.339 -14.484 0.282 1.00 86.44 93 LEU A N 1
ATOM 774 C CA . LEU A 1 93 ? 4.367 -15.613 -0.649 1.00 86.44 93 LEU A CA 1
ATOM 775 C C . LEU A 1 93 ? 3.706 -15.289 -1.993 1.00 86.44 93 LEU A C 1
ATOM 777 O O . LEU A 1 93 ? 3.840 -16.056 -2.945 1.00 86.44 93 LEU A O 1
ATOM 781 N N . SER A 1 94 ? 3.034 -14.141 -2.101 1.00 84.44 94 SER A N 1
ATOM 782 C CA . SER A 1 94 ? 2.326 -13.753 -3.316 1.00 84.44 94 SER A CA 1
ATOM 783 C C . SER A 1 94 ? 3.263 -13.615 -4.524 1.00 84.44 94 SER A C 1
ATOM 785 O O . SER A 1 94 ? 4.410 -13.150 -4.438 1.00 84.44 94 SER A O 1
ATOM 787 N N . THR A 1 95 ? 2.774 -14.031 -5.692 1.00 86.19 95 THR A N 1
ATOM 788 C CA . THR A 1 95 ? 3.464 -13.797 -6.964 1.00 86.19 95 THR A CA 1
ATOM 789 C C . THR A 1 95 ? 3.370 -12.326 -7.354 1.00 86.19 95 THR A C 1
ATOM 791 O O . THR A 1 95 ? 2.363 -11.670 -7.100 1.00 86.19 95 THR A O 1
ATOM 794 N N . CYS A 1 96 ? 4.393 -11.806 -8.033 1.00 87.81 96 CYS A N 1
ATOM 795 C CA . CYS A 1 96 ? 4.411 -10.411 -8.462 1.00 87.81 96 CYS A CA 1
ATOM 796 C C . CYS A 1 96 ? 3.267 -10.100 -9.444 1.00 87.81 96 CYS A C 1
ATOM 798 O O . CYS A 1 96 ? 3.295 -10.538 -10.591 1.00 87.81 96 CYS A O 1
ATOM 800 N N . MET A 1 97 ? 2.302 -9.279 -9.028 1.00 86.81 97 MET A N 1
ATOM 801 C CA . MET A 1 97 ? 1.203 -8.835 -9.894 1.00 86.81 97 MET A CA 1
ATOM 802 C C . MET A 1 97 ? 1.672 -7.897 -11.018 1.00 86.81 97 MET A C 1
ATOM 804 O O . MET A 1 97 ? 1.070 -7.878 -12.092 1.00 86.81 97 MET A O 1
ATOM 808 N N . HIS A 1 98 ? 2.786 -7.178 -10.823 1.00 87.69 98 HIS A N 1
ATOM 809 C CA . HIS A 1 98 ? 3.362 -6.279 -11.831 1.00 87.69 98 HIS A CA 1
ATOM 810 C C . HIS A 1 98 ? 3.937 -7.007 -13.051 1.00 87.69 98 HIS A C 1
ATOM 812 O O . HIS A 1 98 ? 4.176 -6.366 -14.068 1.00 87.69 98 HIS A O 1
ATOM 818 N N . THR A 1 99 ? 4.164 -8.324 -13.007 1.00 86.31 99 THR A N 1
ATOM 819 C CA . THR A 1 99 ? 4.552 -9.073 -14.218 1.00 86.31 99 THR A CA 1
ATOM 820 C C . THR A 1 99 ? 3.358 -9.277 -15.146 1.00 86.31 99 THR A C 1
ATOM 822 O O . THR A 1 99 ? 3.515 -9.287 -16.365 1.00 86.31 99 THR A O 1
ATOM 825 N N . ARG A 1 100 ? 2.141 -9.359 -14.591 1.00 86.00 100 ARG A N 1
ATOM 826 C CA . ARG A 1 100 ? 0.911 -9.665 -15.332 1.00 86.00 100 ARG A CA 1
ATOM 827 C C . ARG A 1 100 ? 0.569 -8.625 -16.398 1.00 86.00 100 ARG A C 1
ATOM 829 O O . ARG A 1 100 ? -0.069 -8.987 -17.382 1.00 86.00 100 ARG A O 1
ATOM 836 N N . LYS A 1 101 ? 0.989 -7.363 -16.234 1.00 83.50 101 LYS A N 1
ATOM 837 C CA . LYS A 1 10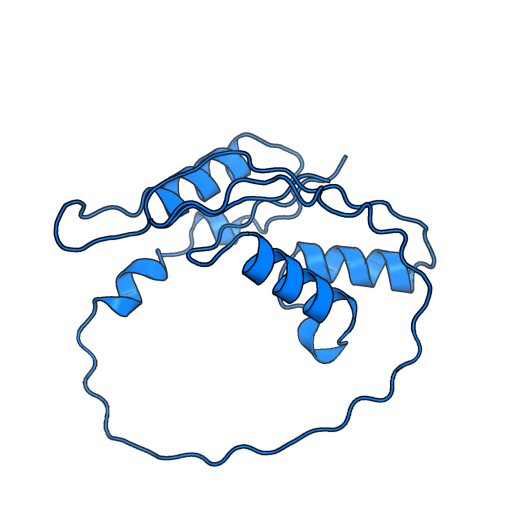1 ? 0.794 -6.312 -17.255 1.00 83.50 101 LYS A CA 1
ATOM 838 C C . LYS A 1 101 ? 1.621 -6.539 -18.525 1.00 83.50 101 LYS A C 1
ATOM 840 O O . LYS A 1 101 ? 1.304 -5.961 -19.553 1.00 83.50 101 LYS A O 1
ATOM 845 N N . TYR A 1 102 ? 2.648 -7.387 -18.456 1.00 84.19 102 TYR A N 1
ATOM 846 C CA . TYR A 1 102 ? 3.527 -7.711 -19.581 1.00 84.19 102 TYR A CA 1
ATOM 847 C C . TYR A 1 102 ? 3.275 -9.098 -20.178 1.00 84.19 102 TYR A C 1
ATOM 849 O O . TYR A 1 102 ? 3.917 -9.465 -21.158 1.00 84.19 102 TYR A O 1
ATOM 857 N N . LEU A 1 103 ? 2.366 -9.884 -19.594 1.00 83.69 103 LEU A N 1
ATOM 858 C CA . LEU A 1 103 ? 1.976 -11.173 -20.154 1.00 83.69 103 LEU A CA 1
ATOM 859 C C . LEU A 1 103 ? 0.981 -10.956 -21.296 1.00 83.69 103 LEU A C 1
ATOM 861 O O . LEU A 1 103 ? -0.007 -10.237 -21.135 1.00 83.69 103 LEU A O 1
ATOM 865 N N . LEU A 1 104 ? 1.219 -11.620 -22.428 1.00 82.38 104 LEU A N 1
ATOM 866 C CA . LEU A 1 104 ? 0.257 -11.686 -23.526 1.00 82.38 104 LEU A CA 1
ATOM 867 C C . LEU A 1 104 ? -1.020 -12.383 -23.031 1.00 82.38 104 LEU A C 1
ATOM 869 O O . LEU A 1 104 ? -0.954 -13.433 -22.389 1.00 82.38 104 LEU A O 1
ATOM 873 N N . LYS A 1 105 ? -2.187 -11.792 -23.305 1.00 79.12 105 LYS A N 1
ATOM 874 C CA . LYS A 1 105 ? -3.497 -12.358 -22.956 1.00 79.12 105 LYS A CA 1
ATOM 875 C C . LYS A 1 105 ? -4.284 -12.632 -24.232 1.00 79.12 105 LYS A C 1
ATOM 877 O O . LYS A 1 105 ? -4.462 -11.727 -25.037 1.00 79.12 105 LYS A O 1
ATOM 882 N N . ASN A 1 106 ? -4.825 -13.840 -24.370 1.00 62.34 106 ASN A N 1
ATOM 883 C CA . ASN A 1 106 ? -5.832 -14.138 -25.389 1.00 62.34 106 ASN A CA 1
ATOM 884 C C . ASN A 1 106 ? -7.205 -13.701 -24.867 1.00 62.34 106 ASN A C 1
ATOM 886 O O . ASN A 1 106 ? -7.867 -14.445 -24.144 1.00 62.34 106 ASN A O 1
ATOM 890 N N . THR A 1 107 ? -7.623 -12.476 -25.179 1.00 71.00 107 THR A N 1
ATOM 891 C CA . THR A 1 107 ? -8.939 -11.961 -24.780 1.00 71.00 107 THR A CA 1
ATOM 892 C C . THR A 1 107 ? -9.962 -12.188 -25.887 1.00 71.00 107 THR A C 1
ATOM 894 O O . THR A 1 107 ? -9.850 -11.601 -26.957 1.00 71.00 107 THR A O 1
ATOM 897 N N . LYS A 1 108 ? -10.999 -12.994 -25.623 1.00 63.81 108 LYS A N 1
ATOM 898 C CA . LYS A 1 108 ? -12.269 -12.864 -26.349 1.00 63.81 108 LYS A CA 1
ATOM 899 C C . LYS A 1 108 ? -12.995 -11.674 -25.723 1.00 63.81 108 LYS A C 1
ATOM 901 O O . LYS A 1 108 ? -13.306 -11.721 -24.534 1.00 63.81 108 LYS A O 1
ATOM 906 N N . GLU A 1 109 ? -13.165 -10.585 -26.462 1.00 58.28 109 GLU A N 1
ATOM 907 C CA . GLU A 1 109 ? -13.826 -9.382 -25.951 1.00 58.28 109 GLU A CA 1
ATOM 908 C C . GLU A 1 109 ? -15.261 -9.699 -25.503 1.00 58.28 109 GLU A C 1
ATOM 910 O O . GLU A 1 109 ? -16.075 -10.185 -26.283 1.00 58.28 109 GLU A O 1
ATOM 915 N N . SER A 1 110 ? -15.592 -9.394 -24.248 1.00 53.09 110 SER A N 1
ATOM 916 C CA . SER A 1 110 ? -16.977 -9.242 -23.801 1.00 53.09 110 SER A CA 1
ATOM 917 C C . SER A 1 110 ? -17.088 -7.879 -23.140 1.00 53.09 110 SER A C 1
ATOM 919 O O . SER A 1 110 ? -16.598 -7.680 -22.030 1.00 53.09 110 SER A O 1
ATOM 921 N N . ARG A 1 111 ? -17.741 -6.941 -23.830 1.00 53.16 111 ARG A N 1
ATOM 922 C CA . ARG A 1 111 ? -18.161 -5.647 -23.277 1.00 53.16 111 ARG A CA 1
ATOM 923 C C . ARG A 1 111 ? -19.032 -5.895 -22.041 1.00 53.16 111 ARG A C 1
ATOM 925 O O . ARG A 1 111 ? -19.911 -6.754 -22.097 1.00 53.16 111 ARG A O 1
ATOM 932 N N . ARG A 1 112 ? -18.835 -5.148 -20.954 1.00 49.75 112 ARG A N 1
ATOM 933 C CA . ARG A 1 112 ? -19.845 -5.006 -19.893 1.00 49.75 112 ARG A CA 1
ATOM 934 C C . ARG A 1 112 ? -19.967 -3.537 -19.496 1.00 49.75 112 ARG A C 1
ATOM 936 O O . ARG A 1 112 ? -18.956 -2.860 -19.334 1.00 49.75 112 ARG A O 1
ATOM 943 N N . HIS A 1 113 ? -21.223 -3.096 -19.461 1.00 45.53 113 HIS A N 1
ATOM 944 C CA . HIS A 1 113 ? -21.714 -1.780 -19.061 1.00 45.53 113 HIS A CA 1
ATOM 945 C C . HIS A 1 113 ? -21.395 -1.491 -17.585 1.00 45.53 113 HIS A C 1
ATOM 947 O O . HIS A 1 113 ? -21.268 -2.421 -16.789 1.00 45.53 113 HIS A O 1
ATOM 953 N N . ASN A 1 114 ? -21.267 -0.203 -17.259 1.00 41.97 114 ASN A N 1
ATOM 954 C CA . ASN A 1 114 ? -21.151 0.308 -15.895 1.00 41.97 114 ASN A CA 1
ATOM 955 C C . ASN A 1 114 ? -22.542 0.388 -15.255 1.00 41.97 114 ASN A C 1
ATOM 957 O O . ASN A 1 114 ? -23.423 0.984 -15.867 1.00 41.97 114 ASN A O 1
ATOM 961 N N . ASP A 1 115 ? -22.685 -0.115 -14.028 1.00 39.09 115 ASP A N 1
ATOM 962 C CA . ASP A 1 115 ? -23.821 0.196 -13.157 1.00 39.09 115 ASP A CA 1
ATOM 963 C C . ASP A 1 115 ? -23.331 1.043 -11.972 1.00 39.09 115 ASP A C 1
ATOM 965 O O . ASP A 1 115 ? -22.337 0.728 -11.310 1.00 39.09 115 ASP A O 1
ATOM 969 N N . GLU A 1 116 ? -24.026 2.157 -11.774 1.00 40.19 116 GLU A N 1
ATOM 970 C CA . GLU A 1 116 ? -23.828 3.206 -10.776 1.00 40.19 116 GLU A CA 1
ATOM 971 C C . GLU A 1 116 ? -24.473 2.785 -9.441 1.00 40.19 116 GLU A C 1
ATOM 973 O O . GLU A 1 116 ? -25.571 2.229 -9.435 1.00 40.19 116 GLU A O 1
ATOM 978 N N . LEU A 1 117 ? -23.807 3.016 -8.302 1.00 38.75 117 LEU A N 1
ATOM 979 C CA . LEU A 1 117 ? -24.400 2.793 -6.977 1.00 38.75 117 LEU A CA 1
ATOM 980 C C . LEU A 1 117 ? -24.106 3.965 -6.035 1.00 38.75 117 LEU A C 1
ATOM 982 O O . LEU A 1 117 ? -22.946 4.302 -5.778 1.00 38.75 117 LEU A O 1
ATOM 986 N N . ASP A 1 118 ? -25.201 4.526 -5.522 1.00 37.62 118 ASP A N 1
ATOM 987 C CA . ASP A 1 118 ? -25.304 5.657 -4.602 1.00 37.62 118 ASP A CA 1
ATOM 988 C C . ASP A 1 118 ? -24.599 5.437 -3.255 1.00 37.62 118 ASP A C 1
ATOM 990 O O . ASP A 1 118 ? -24.593 4.345 -2.679 1.00 37.62 118 ASP A O 1
ATOM 994 N N . LEU A 1 119 ? -24.054 6.528 -2.710 1.00 43.97 119 LEU A N 1
ATOM 995 C CA . LEU A 1 119 ? -23.393 6.583 -1.409 1.00 43.97 119 LEU A CA 1
ATOM 996 C C . LEU A 1 119 ? -24.056 7.643 -0.528 1.00 43.97 119 LEU A C 1
ATOM 998 O O . LEU A 1 119 ? -23.801 8.831 -0.687 1.00 43.97 119 LEU A O 1
ATOM 1002 N N . ASN A 1 120 ? -24.830 7.200 0.461 1.00 44.41 120 ASN A N 1
ATOM 1003 C CA . ASN A 1 120 ? -25.127 7.990 1.653 1.00 44.41 120 ASN A CA 1
ATOM 1004 C C . ASN A 1 120 ? -24.613 7.219 2.872 1.00 44.41 120 ASN A C 1
ATOM 1006 O O . ASN A 1 120 ? -25.04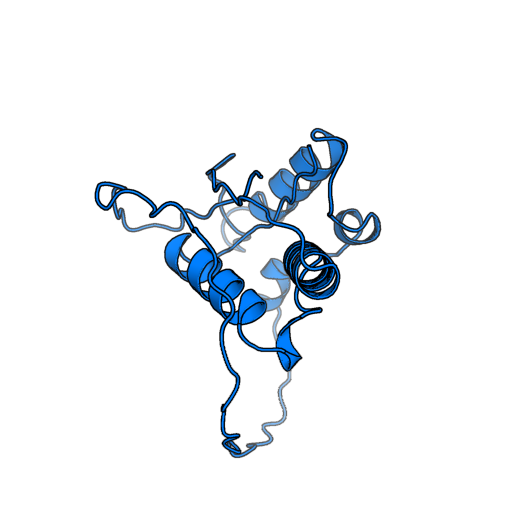9 6.099 3.135 1.00 44.41 120 ASN A O 1
ATOM 1010 N N . GLY A 1 121 ? -23.668 7.805 3.607 1.00 38.72 121 GLY A N 1
ATOM 1011 C CA . GLY A 1 121 ? -23.101 7.217 4.817 1.00 38.72 121 GLY A CA 1
ATOM 1012 C C . GLY A 1 121 ? -22.366 8.267 5.641 1.00 38.72 121 GLY A C 1
ATOM 1013 O O . GLY A 1 121 ? -21.431 8.890 5.159 1.00 38.72 121 GLY A O 1
ATOM 1014 N N . HIS A 1 122 ? -22.858 8.473 6.857 1.00 41.03 122 HIS A N 1
ATOM 1015 C CA . HIS A 1 122 ? -22.496 9.504 7.826 1.00 41.03 122 HIS A CA 1
ATOM 1016 C C . HIS A 1 122 ? -21.083 9.284 8.408 1.00 41.03 122 HIS A C 1
ATOM 1018 O O . HIS A 1 122 ? -20.791 8.202 8.917 1.00 41.03 122 HIS A O 1
ATOM 1024 N N . ASP A 1 123 ? -20.219 10.303 8.333 1.00 46.41 123 ASP A N 1
ATOM 1025 C CA . ASP A 1 123 ? -18.820 10.249 8.776 1.00 46.41 123 ASP A CA 1
ATOM 1026 C C . ASP A 1 123 ? -18.664 10.614 10.264 1.00 46.41 123 ASP A C 1
ATOM 1028 O O . ASP A 1 123 ? -19.047 11.698 10.703 1.00 46.41 123 ASP A O 1
ATOM 1032 N N . GLY A 1 124 ? -18.028 9.721 11.029 1.00 44.25 124 GLY A N 1
ATOM 1033 C CA . GLY A 1 124 ? -17.316 10.084 12.256 1.00 44.25 124 GLY A CA 1
ATOM 1034 C C . GLY A 1 124 ? -15.970 10.724 11.902 1.00 44.25 124 GLY A C 1
ATOM 1035 O O . GLY A 1 124 ? -15.291 10.263 10.980 1.00 44.25 124 GLY A O 1
ATOM 1036 N N . ALA A 1 125 ? -15.602 11.799 12.601 1.00 41.44 125 ALA A N 1
ATOM 1037 C CA . ALA A 1 125 ? -14.401 12.582 12.318 1.00 41.44 125 ALA A CA 1
ATOM 1038 C C . ALA A 1 125 ? -13.115 11.747 12.483 1.00 41.44 125 ALA A C 1
ATOM 1040 O O . ALA A 1 125 ? -12.937 11.061 13.486 1.00 41.44 125 ALA A O 1
ATOM 1041 N N . ILE A 1 126 ? -12.222 11.816 11.491 1.00 52.72 126 ILE A N 1
ATOM 1042 C CA . ILE A 1 126 ? -10.861 11.264 11.539 1.00 52.72 126 ILE A CA 1
ATOM 1043 C C . ILE A 1 126 ? -9.909 12.451 11.426 1.00 52.72 126 ILE A C 1
ATOM 1045 O O . ILE A 1 126 ? -9.944 13.164 10.421 1.00 52.72 126 ILE A O 1
ATOM 1049 N N . GLU A 1 127 ? -9.044 12.646 12.416 1.00 42.44 127 GLU A N 1
ATOM 1050 C CA . GLU A 1 127 ? -7.925 13.579 12.295 1.00 42.44 127 GLU A CA 1
ATOM 1051 C C . GLU A 1 127 ? -6.804 12.907 11.494 1.00 42.44 127 GLU A C 1
ATOM 1053 O O . GLU A 1 127 ? -6.119 11.997 11.960 1.00 42.44 127 GLU A O 1
ATOM 1058 N N . ILE A 1 128 ? -6.666 13.325 10.236 1.00 53.56 128 ILE A N 1
ATOM 1059 C CA . ILE A 1 128 ? -5.598 12.899 9.332 1.00 53.56 128 ILE A CA 1
ATOM 1060 C C . ILE A 1 128 ? -4.655 14.088 9.204 1.00 53.56 128 ILE A C 1
ATOM 1062 O O . ILE A 1 128 ? -5.061 15.141 8.711 1.00 53.56 128 ILE A O 1
ATOM 1066 N N . GLU A 1 129 ? -3.405 13.936 9.631 1.00 47.06 129 GLU A N 1
ATOM 1067 C CA . GLU A 1 129 ? -2.396 14.959 9.366 1.00 47.06 129 GLU A CA 1
ATOM 1068 C C . GLU A 1 129 ? -2.147 15.034 7.854 1.00 47.06 129 GLU A C 1
ATOM 1070 O O . GLU A 1 129 ? -1.864 14.028 7.196 1.00 47.06 129 GLU A O 1
ATOM 1075 N N . ALA A 1 130 ? -2.325 16.232 7.294 1.00 43.72 130 ALA A N 1
ATOM 1076 C CA . ALA A 1 130 ? -2.123 16.494 5.880 1.00 43.72 130 ALA A CA 1
ATOM 1077 C C . ALA A 1 130 ? -0.653 16.273 5.500 1.00 43.72 130 ALA A C 1
ATOM 1079 O O . ALA A 1 130 ? 0.266 16.673 6.214 1.00 43.72 130 ALA A O 1
ATOM 1080 N N . VAL A 1 131 ? -0.441 15.646 4.345 1.00 51.59 131 VAL A N 1
ATOM 1081 C CA . VAL A 1 131 ? 0.882 15.558 3.724 1.00 51.59 131 VAL A CA 1
ATOM 1082 C C . VAL A 1 131 ? 1.254 16.972 3.251 1.00 51.59 131 VAL A C 1
ATOM 1084 O O . VAL A 1 131 ? 0.435 17.575 2.561 1.00 51.59 131 VAL A O 1
ATOM 1087 N N . PRO A 1 132 ? 2.432 17.516 3.604 1.00 42.00 132 PRO A N 1
ATOM 1088 C CA . PRO A 1 132 ? 2.836 18.858 3.186 1.00 42.00 132 PRO A CA 1
ATOM 1089 C C . PRO A 1 132 ? 2.909 18.979 1.655 1.00 42.00 132 PRO A C 1
ATOM 1091 O O . PRO A 1 132 ? 3.411 18.076 0.980 1.00 42.00 132 PRO A O 1
ATOM 1094 N N . ASP A 1 133 ? 2.418 20.106 1.128 1.00 45.69 133 ASP A N 1
ATOM 1095 C CA . ASP A 1 133 ? 2.275 20.397 -0.310 1.00 45.69 133 ASP A CA 1
ATOM 1096 C C . ASP A 1 133 ? 3.615 20.464 -1.076 1.00 45.69 133 ASP A C 1
ATOM 1098 O O . ASP A 1 133 ? 3.634 20.351 -2.299 1.00 45.69 133 ASP A O 1
ATOM 1102 N N . ASP A 1 134 ? 4.748 20.559 -0.374 1.00 44.94 134 ASP A N 1
ATOM 1103 C CA . ASP A 1 134 ? 6.085 20.743 -0.962 1.00 44.94 134 ASP A CA 1
ATOM 1104 C C . ASP A 1 134 ? 6.801 19.433 -1.365 1.00 44.94 134 ASP A C 1
ATOM 1106 O O . ASP A 1 134 ? 8.024 19.399 -1.531 1.00 44.94 134 ASP A O 1
ATOM 1110 N N . ALA A 1 135 ? 6.082 18.316 -1.518 1.00 43.91 135 ALA A N 1
ATOM 1111 C CA . ALA A 1 135 ? 6.687 17.069 -1.989 1.00 43.91 135 ALA A CA 1
ATOM 1112 C C . ALA A 1 135 ? 6.976 17.151 -3.507 1.00 43.91 135 ALA A C 1
ATOM 1114 O O . ALA A 1 135 ? 6.031 17.233 -4.292 1.00 43.91 135 ALA A O 1
ATOM 1115 N N . PRO A 1 136 ? 8.246 17.084 -3.960 1.00 38.44 136 PRO A N 1
ATOM 1116 C CA . PRO A 1 136 ? 8.593 17.335 -5.357 1.00 38.44 136 PRO A CA 1
ATOM 1117 C C . PRO A 1 136 ? 7.953 16.306 -6.300 1.00 38.44 136 PRO A C 1
ATOM 1119 O O . PRO A 1 136 ? 8.268 15.109 -6.251 1.00 38.44 136 PRO A O 1
ATOM 1122 N N . GLU A 1 137 ? 7.071 16.788 -7.180 1.00 47.03 137 GLU A N 1
ATOM 1123 C CA . GLU A 1 137 ? 6.601 16.072 -8.364 1.00 47.03 137 GLU A CA 1
ATOM 1124 C C . GLU A 1 137 ? 7.739 16.030 -9.386 1.00 47.03 137 GLU A C 1
ATOM 1126 O O . GLU A 1 137 ? 8.065 17.023 -10.026 1.00 47.03 137 GLU A O 1
ATOM 1131 N N . GLU A 1 138 ? 8.357 14.863 -9.547 1.00 39.06 138 GLU A N 1
ATOM 1132 C CA . GLU A 1 138 ? 9.260 14.620 -10.666 1.00 39.06 138 GLU A CA 1
ATOM 1133 C C . GLU A 1 138 ? 8.817 13.390 -11.449 1.00 39.06 138 GLU A C 1
ATOM 1135 O O . GLU A 1 138 ? 8.653 12.292 -10.902 1.00 39.06 138 GLU A O 1
ATOM 1140 N N . GLU A 1 139 ? 8.660 13.623 -12.747 1.00 36.88 139 GLU A N 1
ATOM 1141 C CA . GLU A 1 139 ? 8.327 12.675 -13.796 1.00 36.88 139 GLU A CA 1
ATOM 1142 C C . GLU A 1 139 ? 9.288 11.474 -13.782 1.00 36.88 139 GLU A C 1
ATOM 1144 O O . GLU A 1 139 ? 10.507 11.611 -13.864 1.00 36.88 139 GLU A O 1
ATOM 1149 N N . GLY A 1 140 ? 8.724 10.271 -13.651 1.00 37.47 140 GLY A N 1
ATOM 1150 C CA . GLY A 1 140 ? 9.471 9.011 -13.656 1.00 37.47 140 GLY A CA 1
ATOM 1151 C C . GLY A 1 140 ? 9.227 8.175 -12.404 1.00 37.47 140 GLY A C 1
ATOM 1152 O O . GLY A 1 140 ? 10.008 8.237 -11.466 1.00 37.47 140 GLY A O 1
ATOM 1153 N N . GLN A 1 141 ? 8.139 7.390 -12.413 1.00 43.66 141 GLN A N 1
ATOM 1154 C CA . GLN A 1 141 ? 7.796 6.290 -11.486 1.00 43.66 141 GLN A CA 1
ATOM 1155 C C . GLN A 1 141 ? 8.484 6.318 -10.098 1.00 43.66 141 GLN A C 1
ATOM 1157 O O . GLN A 1 141 ? 9.579 5.780 -9.936 1.00 43.66 141 GLN A O 1
ATOM 1162 N N . LYS A 1 142 ? 7.812 6.854 -9.062 1.00 38.97 142 LYS A N 1
ATOM 1163 C CA . LYS A 1 142 ? 8.336 6.899 -7.675 1.00 38.97 142 LYS A CA 1
ATOM 1164 C C . LYS A 1 142 ? 7.245 6.646 -6.639 1.00 38.97 142 LYS A C 1
ATOM 1166 O O . LYS A 1 142 ? 6.458 7.551 -6.386 1.00 38.97 142 LYS A O 1
ATOM 1171 N N . HIS A 1 143 ? 7.185 5.477 -5.994 1.00 44.28 143 HIS A N 1
ATOM 1172 C CA . HIS A 1 143 ? 5.976 5.099 -5.249 1.00 44.28 143 HIS A CA 1
ATOM 1173 C C . HIS A 1 143 ? 6.225 4.343 -3.935 1.00 44.28 143 HIS A C 1
ATOM 1175 O O . HIS A 1 143 ? 7.197 3.609 -3.807 1.00 44.28 143 HIS A O 1
ATOM 1181 N N . CYS A 1 144 ? 5.346 4.602 -2.960 1.00 33.31 144 CYS A N 1
ATOM 1182 C CA . CYS A 1 144 ? 5.647 4.731 -1.528 1.00 33.31 144 CYS A CA 1
ATOM 1183 C C . CYS A 1 144 ? 4.928 3.707 -0.634 1.00 33.31 144 CYS A C 1
ATOM 1185 O O . CYS A 1 144 ? 3.912 3.152 -1.054 1.00 33.31 144 CYS A O 1
ATOM 1187 N N . VAL A 1 145 ? 5.425 3.527 0.602 1.00 44.53 145 VAL A N 1
ATOM 1188 C CA . VAL A 1 145 ? 4.929 2.557 1.595 1.00 44.53 145 VAL A CA 1
ATOM 1189 C C . VAL A 1 145 ? 4.793 3.163 3.004 1.00 44.53 145 VAL A C 1
ATOM 1191 O O . VAL A 1 145 ? 5.783 3.636 3.549 1.00 44.53 145 VAL A O 1
ATOM 1194 N N . VAL A 1 146 ? 3.583 3.060 3.570 1.00 38.62 146 VAL A N 1
ATOM 1195 C CA . VAL A 1 146 ? 3.041 3.626 4.831 1.00 38.62 146 VAL A CA 1
ATOM 1196 C C . VAL A 1 146 ? 3.793 3.196 6.112 1.00 38.62 146 VAL A C 1
ATOM 1198 O O . VAL A 1 146 ? 4.348 2.103 6.179 1.00 38.62 146 VAL A O 1
ATOM 1201 N N . ARG A 1 147 ? 3.772 4.039 7.153 1.00 32.12 147 ARG A N 1
ATOM 1202 C CA . ARG A 1 147 ? 4.026 3.694 8.568 1.00 32.12 147 ARG A CA 1
ATOM 1203 C C . ARG A 1 147 ? 2.877 4.257 9.398 1.00 32.12 147 ARG A C 1
ATOM 1205 O O . ARG A 1 147 ? 2.456 5.346 9.063 1.00 32.12 147 ARG A O 1
ATOM 1212 N N . GLU A 1 148 ? 2.423 3.569 10.444 1.00 36.25 148 GLU A N 1
ATOM 1213 C CA . GLU A 1 148 ? 1.627 4.171 11.530 1.00 36.25 148 GLU A CA 1
ATOM 1214 C C . GLU A 1 148 ? 2.524 4.419 12.741 1.00 36.25 148 GLU A C 1
ATOM 1216 O O . GLU A 1 148 ? 3.332 3.512 13.067 1.00 36.25 148 GLU A O 1
#

Sequence (148 aa):
MDTYIGITENTFKTRFNQHMSSFRLPHKKSATALSEHVWKQKDNKRDFKISWEIIEKSAAYSTKTKKKCNLCLSEKYFILEKKPTLNKREEILSTCMHTRKYLLKNTKESRRHNDELDLNGHDGAIEIEAVPDDAPEEEGQKHCVVRE

pLDDT: mean 75.49, std 20.65, range [32.12, 94.88]

Secondary structure (DSSP, 8-state):
--B-----SS-HHHHHHHHHHHHH-GGGTTSSHHHHHHHHHHHTT-------------PPPBTTTBSS-HHHHHHHHHHHHS-SBSS-HHHHH---GGGGGGS------------------PPPP---PPPPTT----SS--------

Organism: NCBI:txid1093978

Radius of gyration: 17.45 Å; chains: 1; bounding box: 41×36×46 Å